Protein AF-A0A7S2B0Y6-F1 (afdb_monomer)

pLDDT: mean 76.02, std 21.14, range [35.03, 96.5]

Foldseek 3Di:
DPPDQDPVNVVVVVLLVLLLVLLLQLLVVLCVVDVALVVSVCVQVPPPCPPAAALVSLQPPRQVVDDDPPPRDHDHSVSNQCSLPVVPPRGRHSVSSRVSNVVSVDDPPDDDPDPDDDPDDPDDDDDDDDDDDDDDDDDDDDD

Nearest PDB structures (foldseek):
  4yga-assembly1_A  TM=6.694E-01  e=1.440E+00  Toxoplasma gondii
  5xnd-assembly1_A  TM=6.233E-01  e=2.640E+00  Scomber japonicus
  4pal-assembly1_A  TM=6.472E-01  e=3.883E+00  Esox lucius
  9bar-assembly1_A  TM=6.400E-01  e=5.114E+00  Raja clavata
  2kyf-assembly1_A  TM=5.926E-01  e=3.477E+00  Gallus gallus

Secondary structure (DSSP, 8-state):
--S---HHHHHHHHHHHHHHHHHHHHHHHHHTT-SSHHHHHHHHHTTT-SS-EEHHHIIIIIGGG--PPTT--PPPHHHHHHHH-TT-SSEE-HHHHHHHHHHTT---S-------------------PPP------------

Sequence (143 aa):
EDQQVEVVEFIRAYKIAGIGLSMYNWCMALRTQYPDAARAWPGVVGPTSIAGVDYSRWKSTVWPSFVPLDHFAKASSAGSFQYVDASQNGVISKEEFEDIYNACDYTPSSYPTTTAAASASLRRSSTSAAPTTTSASSSGTNA

InterPro domains:
  IPR018247 EF-Hand 1, calcium-binding site [PS00018] (85-97)

Organism: NCBI:txid327968

Structure (mmCIF, N/CA/C/O backbone):
data_AF-A0A7S2B0Y6-F1
#
_entry.id   AF-A0A7S2B0Y6-F1
#
loop_
_atom_site.group_PDB
_atom_site.id
_atom_site.type_symbol
_atom_site.label_atom_id
_atom_site.label_alt_id
_atom_site.label_comp_id
_atom_site.label_asym_id
_atom_site.label_entity_id
_atom_site.label_seq_id
_atom_site.pdbx_PDB_ins_code
_atom_site.Cartn_x
_atom_site.Cartn_y
_atom_site.Cartn_z
_atom_site.occupancy
_atom_site.B_iso_or_equiv
_atom_site.auth_seq_id
_atom_site.auth_comp_id
_atom_site.auth_asym_id
_atom_site.auth_atom_id
_atom_site.pdbx_PDB_model_num
ATOM 1 N N . GLU A 1 1 ? 24.980 -9.639 17.990 1.00 61.41 1 GLU A N 1
ATOM 2 C CA . GLU A 1 1 ? 24.894 -9.929 16.547 1.00 61.41 1 GLU A CA 1
ATOM 3 C C . GLU A 1 1 ? 26.257 -10.387 16.065 1.00 61.41 1 GLU A C 1
ATOM 5 O O . GLU A 1 1 ? 27.257 -9.831 16.506 1.00 61.41 1 GLU A O 1
ATOM 10 N N . ASP A 1 2 ? 26.293 -11.427 15.241 1.00 74.69 2 ASP A N 1
ATOM 11 C CA . ASP A 1 2 ? 27.492 -12.102 14.722 1.00 74.69 2 ASP A CA 1
ATOM 12 C C . ASP A 1 2 ? 28.061 -11.456 13.444 1.00 74.69 2 ASP A C 1
ATOM 14 O O . ASP A 1 2 ? 29.059 -11.930 12.903 1.00 74.69 2 ASP A O 1
ATOM 18 N N . GLN A 1 3 ? 27.481 -10.330 13.006 1.00 76.31 3 GLN A N 1
ATOM 19 C CA . GLN A 1 3 ? 27.903 -9.540 11.839 1.00 76.31 3 GLN A CA 1
ATOM 20 C C . GLN A 1 3 ? 27.926 -10.331 10.519 1.00 76.31 3 GLN A C 1
ATOM 22 O O . GLN A 1 3 ? 28.567 -9.908 9.554 1.00 76.31 3 GLN A O 1
ATOM 27 N N . GLN A 1 4 ? 27.226 -11.463 10.453 1.00 81.12 4 GLN A N 1
ATOM 28 C CA . GLN A 1 4 ? 27.074 -12.269 9.248 1.00 81.12 4 GLN A CA 1
ATOM 29 C C . GLN A 1 4 ? 25.602 -12.282 8.838 1.00 81.12 4 GLN A C 1
ATOM 31 O O . GLN A 1 4 ? 24.724 -12.102 9.668 1.00 81.12 4 GLN A O 1
ATOM 36 N N . VAL A 1 5 ? 25.341 -12.430 7.538 1.00 77.00 5 VAL A N 1
ATOM 37 C CA . VAL A 1 5 ? 23.980 -12.604 7.021 1.00 77.00 5 VAL A CA 1
ATOM 38 C C . VAL A 1 5 ? 23.820 -14.068 6.655 1.00 77.00 5 VAL A C 1
ATOM 40 O O . VAL A 1 5 ? 24.416 -14.542 5.682 1.00 77.00 5 VAL A O 1
ATOM 43 N N . GLU A 1 6 ? 23.017 -14.793 7.422 1.00 88.19 6 GLU A N 1
ATOM 44 C CA . GLU A 1 6 ? 22.675 -16.169 7.104 1.00 88.19 6 GLU A CA 1
ATOM 45 C C . GLU A 1 6 ? 21.787 -16.239 5.853 1.00 88.19 6 GLU A C 1
ATOM 47 O O . GLU A 1 6 ? 21.048 -15.314 5.507 1.00 88.19 6 GLU A O 1
ATOM 52 N N . VAL A 1 7 ? 21.787 -17.388 5.172 1.00 83.38 7 VAL A N 1
ATOM 53 C CA . VAL A 1 7 ? 20.951 -17.604 3.976 1.00 83.38 7 VAL A CA 1
ATOM 54 C C . VAL A 1 7 ? 19.467 -17.350 4.272 1.00 83.38 7 VAL A C 1
ATOM 56 O O . VAL A 1 7 ? 18.750 -16.803 3.434 1.00 83.38 7 VAL A O 1
ATOM 59 N N . VAL A 1 8 ? 18.996 -17.714 5.468 1.00 82.56 8 VAL A N 1
ATOM 60 C CA . VAL A 1 8 ? 17.608 -17.478 5.888 1.00 82.56 8 VAL A CA 1
ATOM 61 C C . VAL A 1 8 ? 17.303 -15.987 6.066 1.00 82.56 8 VAL A C 1
ATOM 63 O O . VAL A 1 8 ? 16.235 -15.527 5.652 1.00 82.56 8 VAL A O 1
ATOM 66 N N . GLU A 1 9 ? 18.247 -15.221 6.608 1.00 78.94 9 GLU A N 1
ATOM 67 C CA . GLU A 1 9 ? 18.136 -13.774 6.792 1.00 78.94 9 GLU A CA 1
ATOM 68 C C . GLU A 1 9 ? 18.168 -13.054 5.449 1.00 78.94 9 GLU A C 1
ATOM 70 O O . GLU A 1 9 ? 17.322 -12.198 5.193 1.00 78.94 9 GLU A O 1
ATOM 75 N N . PHE A 1 10 ? 19.051 -13.478 4.539 1.00 83.12 10 PHE A N 1
ATOM 76 C CA . PHE A 1 10 ? 19.091 -12.974 3.171 1.00 83.12 10 PHE A CA 1
ATOM 77 C C . PHE A 1 10 ? 17.768 -13.221 2.435 1.00 83.12 10 PHE A C 1
ATOM 79 O O . PHE A 1 10 ? 17.209 -12.300 1.843 1.00 83.12 10 PHE A O 1
ATOM 86 N N . ILE A 1 11 ? 17.219 -14.442 2.493 1.00 79.06 11 ILE A N 1
ATOM 87 C CA . ILE A 1 11 ? 15.931 -14.765 1.853 1.00 79.06 11 ILE A CA 1
ATOM 88 C C . ILE A 1 11 ? 14.804 -13.912 2.443 1.00 79.06 11 ILE A C 1
ATOM 90 O O . ILE A 1 11 ? 13.937 -13.440 1.703 1.00 79.06 11 ILE A O 1
ATOM 94 N N . ARG A 1 12 ? 14.795 -13.708 3.765 1.00 76.69 12 ARG A N 1
ATOM 95 C CA . ARG A 1 12 ? 13.803 -12.858 4.432 1.00 76.69 12 ARG A CA 1
ATOM 96 C C . ARG A 1 12 ? 13.941 -11.401 3.981 1.00 76.69 12 ARG A C 1
ATOM 98 O O . ARG A 1 12 ? 12.944 -10.819 3.561 1.00 76.69 12 ARG A O 1
ATOM 105 N N . ALA A 1 13 ? 15.150 -10.848 4.001 1.00 77.88 13 ALA A N 1
ATOM 106 C CA . ALA A 1 13 ? 15.428 -9.484 3.562 1.00 77.88 13 ALA A CA 1
ATOM 107 C C . ALA A 1 13 ? 15.053 -9.275 2.087 1.00 77.88 13 ALA A C 1
ATOM 109 O O . ALA A 1 13 ? 14.376 -8.305 1.754 1.00 77.88 13 ALA A O 1
ATOM 110 N N . TYR A 1 14 ? 15.396 -10.225 1.214 1.00 78.19 14 TYR A N 1
ATOM 111 C CA . TYR A 1 14 ? 15.057 -10.175 -0.208 1.00 78.19 14 TYR A CA 1
ATOM 112 C C . TYR A 1 14 ? 13.540 -10.191 -0.445 1.00 78.19 14 TYR A C 1
ATOM 114 O O . TYR A 1 14 ? 13.025 -9.422 -1.257 1.00 78.19 14 TYR A O 1
ATOM 122 N N . LYS A 1 15 ? 12.793 -11.022 0.298 1.00 77.44 15 LYS A N 1
ATOM 123 C CA . LYS A 1 15 ? 11.322 -11.028 0.240 1.00 77.44 15 LYS A CA 1
ATOM 124 C C . LYS A 1 15 ? 10.731 -9.688 0.679 1.00 77.44 15 LYS A C 1
ATOM 126 O O . LYS A 1 15 ? 9.845 -9.179 -0.003 1.00 77.44 15 LYS A O 1
ATOM 131 N N . ILE A 1 16 ? 11.224 -9.115 1.778 1.00 84.69 16 ILE A N 1
ATOM 132 C CA . ILE A 1 16 ? 10.773 -7.806 2.272 1.00 84.69 16 ILE A CA 1
ATOM 133 C C . ILE A 1 16 ? 11.075 -6.715 1.239 1.00 84.69 16 ILE A C 1
ATOM 135 O O . ILE A 1 16 ? 10.194 -5.919 0.927 1.00 84.69 16 ILE A O 1
ATOM 139 N N . ALA A 1 17 ? 12.267 -6.726 0.636 1.00 84.00 17 ALA A N 1
ATOM 140 C CA . ALA A 1 17 ? 12.640 -5.783 -0.416 1.00 84.00 17 ALA A CA 1
ATOM 141 C C . ALA A 1 17 ? 11.713 -5.878 -1.642 1.00 84.00 17 ALA A C 1
ATOM 143 O O . ALA A 1 17 ? 11.285 -4.856 -2.176 1.00 84.00 17 ALA A O 1
ATOM 144 N N . GLY A 1 18 ? 11.336 -7.093 -2.058 1.00 86.88 18 GLY A N 1
ATOM 145 C CA . GLY A 1 18 ? 10.370 -7.296 -3.144 1.00 86.88 18 GLY A CA 1
ATOM 146 C C . GLY A 1 18 ? 8.968 -6.760 -2.824 1.00 86.88 18 GLY A C 1
ATOM 147 O O . GLY A 1 18 ? 8.303 -6.187 -3.694 1.00 86.88 18 GLY A O 1
ATOM 148 N N . ILE A 1 19 ? 8.527 -6.889 -1.568 1.00 91.00 19 ILE A N 1
ATOM 149 C CA . ILE A 1 19 ? 7.272 -6.284 -1.104 1.00 91.00 19 ILE A CA 1
ATOM 150 C C . ILE A 1 19 ? 7.388 -4.758 -1.121 1.00 91.00 19 ILE A C 1
ATOM 152 O O . ILE A 1 19 ? 6.537 -4.106 -1.722 1.00 91.00 19 ILE A O 1
ATOM 156 N N . GLY A 1 20 ? 8.463 -4.196 -0.562 1.00 89.25 20 GLY A N 1
ATOM 157 C CA . GLY A 1 20 ? 8.713 -2.753 -0.554 1.00 89.25 20 GLY A CA 1
ATOM 158 C C . GLY A 1 20 ? 8.715 -2.146 -1.959 1.00 89.25 20 GLY A C 1
ATOM 159 O O . GLY A 1 20 ? 8.081 -1.120 -2.189 1.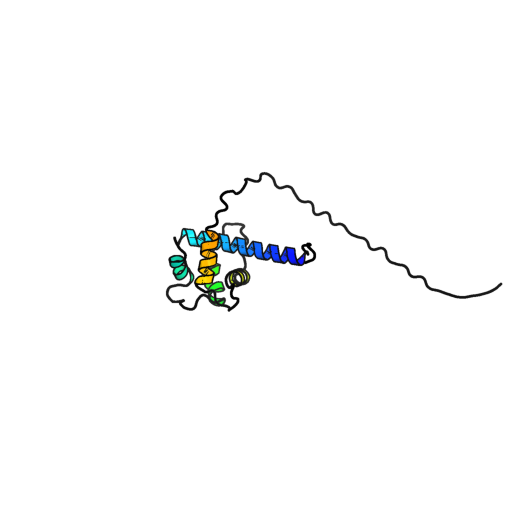00 89.25 20 GLY A O 1
ATOM 160 N N . LEU A 1 21 ? 9.318 -2.826 -2.939 1.00 89.38 21 LEU A N 1
ATOM 161 C CA . LEU A 1 21 ? 9.288 -2.384 -4.334 1.00 89.38 21 LEU A CA 1
ATOM 162 C C . LEU A 1 21 ? 7.866 -2.404 -4.923 1.00 89.38 21 LEU A C 1
ATOM 164 O O . LEU A 1 21 ? 7.493 -1.504 -5.677 1.00 89.38 21 LEU A O 1
ATOM 168 N N . SER A 1 22 ? 7.052 -3.407 -4.578 1.00 92.00 22 SER A N 1
ATOM 169 C CA . SER A 1 22 ? 5.640 -3.456 -4.991 1.00 92.00 22 SER A CA 1
ATOM 170 C C . SER A 1 22 ? 4.841 -2.309 -4.382 1.00 92.00 22 SER A C 1
ATOM 172 O O . SER A 1 22 ? 4.049 -1.679 -5.079 1.00 92.00 22 SER A O 1
ATOM 174 N N . MET A 1 23 ? 5.080 -2.017 -3.104 1.00 92.25 23 MET A N 1
ATOM 175 C CA . MET A 1 23 ? 4.428 -0.925 -2.385 1.00 92.25 23 MET A CA 1
ATOM 176 C C . MET A 1 23 ? 4.823 0.442 -2.937 1.00 92.25 23 MET A C 1
ATOM 178 O O . MET A 1 23 ? 3.953 1.286 -3.129 1.00 92.25 23 MET A O 1
ATOM 182 N N . TYR A 1 24 ? 6.099 0.636 -3.275 1.00 90.38 24 TYR A N 1
ATOM 183 C CA . TYR A 1 24 ? 6.572 1.851 -3.933 1.00 90.38 24 TYR A CA 1
ATOM 184 C C . TYR A 1 24 ? 5.851 2.085 -5.266 1.00 90.38 24 TYR A C 1
ATOM 186 O O . TYR A 1 24 ? 5.301 3.159 -5.488 1.00 90.38 24 TYR A O 1
ATOM 194 N N . ASN A 1 25 ? 5.777 1.069 -6.133 1.00 91.06 25 ASN A N 1
ATOM 195 C CA . ASN A 1 25 ? 5.101 1.209 -7.426 1.00 91.06 25 ASN A CA 1
ATOM 196 C C . ASN A 1 25 ? 3.589 1.441 -7.280 1.00 91.06 25 ASN A C 1
ATOM 198 O O . ASN A 1 25 ? 3.025 2.257 -8.008 1.00 91.06 25 ASN A O 1
ATOM 202 N N . TRP A 1 26 ? 2.936 0.771 -6.327 1.00 92.25 26 TRP A N 1
ATOM 203 C CA . TRP A 1 26 ? 1.533 1.041 -6.008 1.00 92.25 26 TRP A CA 1
ATOM 204 C C . TRP A 1 26 ? 1.324 2.485 -5.541 1.00 92.25 26 TRP A C 1
ATOM 206 O O . TRP A 1 26 ? 0.420 3.164 -6.019 1.00 92.25 26 TRP A O 1
ATOM 216 N N . CYS A 1 27 ? 2.196 2.976 -4.663 1.00 92.25 27 CYS A N 1
ATOM 217 C CA . CYS A 1 27 ? 2.151 4.338 -4.152 1.00 92.25 27 CYS A CA 1
ATOM 218 C C . CYS A 1 27 ? 2.361 5.382 -5.258 1.00 92.25 27 CYS A C 1
ATOM 220 O O . CYS A 1 27 ? 1.584 6.329 -5.379 1.00 92.25 27 CYS A O 1
ATOM 222 N N . MET A 1 28 ? 3.340 5.161 -6.140 1.00 90.56 28 MET A N 1
ATOM 223 C CA . MET A 1 28 ? 3.546 5.993 -7.327 1.00 90.56 28 MET A CA 1
ATOM 224 C C . MET A 1 28 ? 2.306 6.005 -8.230 1.00 90.56 28 MET A C 1
ATOM 226 O O . MET A 1 28 ? 1.911 7.066 -8.706 1.00 90.56 28 MET A O 1
ATOM 230 N N . ALA A 1 29 ? 1.641 4.860 -8.417 1.00 90.38 29 ALA A N 1
ATOM 231 C CA . ALA A 1 29 ? 0.400 4.770 -9.188 1.00 90.38 29 ALA A CA 1
ATOM 232 C C . ALA A 1 29 ? -0.800 5.464 -8.516 1.00 90.38 29 ALA A C 1
ATOM 234 O O . ALA A 1 29 ? -1.707 5.921 -9.210 1.00 90.38 29 ALA A O 1
ATOM 235 N N . LEU A 1 30 ? -0.830 5.563 -7.185 1.00 92.31 30 LEU A N 1
ATOM 236 C CA . LEU A 1 30 ? -1.819 6.382 -6.479 1.00 92.31 30 LEU A CA 1
ATOM 237 C C . LEU A 1 30 ? -1.533 7.872 -6.665 1.00 92.31 30 LEU A C 1
ATOM 239 O O . LEU A 1 30 ? -2.456 8.644 -6.909 1.00 92.31 30 LEU A O 1
ATOM 243 N N . ARG A 1 31 ? -0.263 8.275 -6.612 1.00 90.62 31 ARG A N 1
ATOM 244 C CA . ARG A 1 31 ? 0.159 9.672 -6.782 1.00 90.62 31 ARG A CA 1
ATOM 245 C C . ARG A 1 31 ? -0.100 10.244 -8.172 1.00 90.62 31 ARG A C 1
ATOM 247 O O . ARG A 1 31 ? -0.238 11.454 -8.317 1.00 90.62 31 ARG A O 1
ATOM 254 N N . THR A 1 32 ? -0.196 9.407 -9.205 1.00 89.88 32 THR A N 1
ATOM 255 C CA . THR A 1 32 ? -0.632 9.881 -10.530 1.00 89.88 32 THR A CA 1
ATOM 256 C C . THR A 1 32 ? -2.120 10.240 -10.564 1.00 89.88 32 THR A C 1
ATOM 258 O O . THR A 1 32 ? -2.539 11.004 -11.430 1.00 89.88 32 THR A O 1
ATOM 261 N N . GLN A 1 33 ? -2.917 9.706 -9.635 1.00 91.38 33 GLN A N 1
ATOM 262 C CA . GLN A 1 33 ? -4.370 9.895 -9.570 1.00 91.38 33 GLN A CA 1
ATOM 263 C C . GLN A 1 33 ? -4.782 10.909 -8.501 1.00 91.38 33 GLN A C 1
ATOM 265 O O . GLN A 1 33 ? -5.775 11.619 -8.663 1.00 91.38 33 GLN A O 1
ATOM 270 N N . TYR A 1 34 ? -4.018 10.989 -7.414 1.00 92.44 34 TYR A N 1
ATOM 271 C CA . TYR A 1 34 ? -4.312 11.821 -6.259 1.00 92.44 34 TYR A CA 1
ATOM 272 C C . TYR A 1 34 ? -3.115 12.731 -5.958 1.00 92.44 34 TYR A C 1
ATOM 274 O O . TYR A 1 34 ? -1.982 12.264 -5.950 1.00 92.44 34 TYR A O 1
ATOM 282 N N . PRO A 1 35 ? -3.328 14.031 -5.701 1.00 89.88 35 PRO A N 1
ATOM 283 C CA . PRO A 1 35 ? -2.228 14.952 -5.411 1.00 89.88 35 PRO A CA 1
ATOM 284 C C . PRO A 1 35 ? -1.702 14.825 -3.973 1.00 89.88 35 PRO A C 1
ATOM 286 O O . PRO A 1 35 ? -0.587 15.247 -3.691 1.00 89.88 35 PRO A O 1
ATOM 289 N N . ASP A 1 36 ? -2.487 14.250 -3.060 1.00 91.50 36 ASP A N 1
ATOM 290 C CA . ASP A 1 36 ? -2.168 14.153 -1.639 1.00 91.50 36 ASP A CA 1
ATOM 291 C C . ASP A 1 36 ? -2.836 12.926 -0.995 1.00 91.50 36 ASP A C 1
ATOM 293 O O . ASP A 1 36 ? -3.801 12.361 -1.526 1.00 91.50 36 ASP A O 1
ATOM 297 N N . ALA A 1 37 ? -2.318 12.519 0.166 1.00 91.38 37 ALA A N 1
ATOM 298 C CA . ALA A 1 37 ? -2.798 11.342 0.882 1.00 91.38 37 ALA A CA 1
ATOM 299 C C . ALA A 1 37 ? -4.249 11.502 1.372 1.00 91.38 37 ALA A C 1
ATOM 301 O O . ALA A 1 37 ? -5.008 10.532 1.390 1.00 91.38 37 ALA A O 1
ATOM 302 N N . ALA A 1 38 ? -4.669 12.729 1.703 1.00 90.06 38 ALA A N 1
ATOM 303 C CA . ALA A 1 38 ? -6.020 13.013 2.180 1.00 90.06 38 ALA A CA 1
ATOM 304 C C . ALA A 1 38 ? -7.084 12.769 1.098 1.00 90.06 38 ALA A C 1
ATOM 306 O O . ALA A 1 38 ? -8.205 12.381 1.426 1.00 90.06 38 ALA A O 1
ATOM 307 N N . ARG A 1 39 ? -6.739 12.948 -0.183 1.00 90.62 39 ARG A N 1
ATOM 308 C CA . ARG A 1 39 ? -7.581 12.588 -1.335 1.00 90.62 39 ARG A CA 1
ATOM 309 C C . ARG A 1 39 ? -7.407 11.140 -1.773 1.00 90.62 39 ARG A C 1
ATOM 311 O O . ARG A 1 39 ? -8.375 10.536 -2.231 1.00 90.62 39 ARG A O 1
ATOM 318 N N . ALA A 1 40 ? -6.210 10.579 -1.626 1.00 92.50 40 ALA A N 1
ATOM 319 C CA . ALA A 1 40 ? -5.946 9.190 -1.986 1.00 92.50 40 ALA A CA 1
ATOM 320 C C . ALA A 1 40 ? -6.664 8.206 -1.055 1.00 92.50 40 ALA A C 1
ATOM 322 O O . ALA A 1 40 ? -7.269 7.245 -1.527 1.00 92.50 40 ALA A O 1
ATOM 323 N N . TRP A 1 41 ? -6.673 8.481 0.253 1.00 92.62 41 TRP A N 1
ATOM 324 C CA . TRP A 1 41 ? -7.328 7.643 1.255 1.00 92.62 41 TRP A CA 1
ATOM 325 C C . TRP A 1 41 ? -8.794 7.325 0.915 1.00 92.62 41 TRP A C 1
ATOM 327 O O . TRP A 1 41 ? -9.101 6.148 0.730 1.00 92.62 41 TRP A O 1
ATOM 337 N N . PRO A 1 42 ? -9.706 8.304 0.734 1.00 90.38 42 PRO A N 1
ATOM 338 C CA . PRO A 1 42 ? -11.091 8.017 0.359 1.00 90.38 42 PRO A CA 1
ATOM 339 C C . PRO A 1 42 ? -11.220 7.367 -1.027 1.00 90.38 42 PRO A C 1
ATOM 341 O O . PRO A 1 42 ? -12.207 6.680 -1.276 1.00 90.38 42 PRO A O 1
ATOM 344 N N . GLY A 1 43 ? -10.238 7.535 -1.920 1.00 88.62 43 GLY A N 1
ATOM 345 C CA . GLY A 1 43 ? -10.170 6.804 -3.188 1.00 88.62 43 GLY A CA 1
ATOM 346 C C . GLY A 1 43 ? -9.899 5.307 -3.004 1.00 88.62 43 GLY A C 1
ATOM 347 O O . GLY A 1 43 ? -10.516 4.476 -3.665 1.00 88.62 43 GLY A O 1
ATOM 348 N N . VAL A 1 44 ? -9.033 4.957 -2.051 1.00 89.31 44 VAL A N 1
ATOM 349 C CA . VAL A 1 44 ? -8.667 3.573 -1.712 1.00 89.31 44 VAL A CA 1
ATOM 350 C C . VAL A 1 44 ? -9.737 2.900 -0.848 1.00 89.31 44 VAL A C 1
ATOM 352 O O . VAL A 1 44 ? -10.153 1.766 -1.105 1.00 89.31 44 VAL A O 1
ATOM 355 N N . VAL A 1 45 ? -10.207 3.599 0.183 1.00 87.44 45 VAL A N 1
ATOM 356 C CA . VAL A 1 45 ? -11.126 3.053 1.190 1.00 87.44 45 VAL A CA 1
ATOM 357 C C . VAL A 1 45 ? -12.587 3.373 0.898 1.00 87.44 45 VAL A C 1
ATOM 359 O O . VAL A 1 45 ? -13.491 2.932 1.609 1.00 87.44 45 VAL A O 1
ATOM 362 N N . GLY A 1 46 ? -12.878 4.082 -0.185 1.00 81.81 46 GLY A N 1
ATOM 363 C CA . GLY A 1 46 ? -14.233 4.508 -0.503 1.00 81.81 46 GLY A CA 1
ATOM 364 C C . GLY A 1 46 ? -14.842 5.445 0.556 1.00 81.81 46 GLY A C 1
ATOM 365 O O . GLY A 1 46 ? -14.264 5.704 1.611 1.00 81.81 46 GLY A O 1
ATOM 366 N N . PRO A 1 47 ? -16.058 5.946 0.305 1.00 68.31 47 PRO A N 1
ATOM 367 C CA . PRO A 1 47 ? -16.679 6.985 1.129 1.00 68.31 47 PRO A CA 1
ATOM 368 C C . PRO A 1 47 ? -17.122 6.523 2.530 1.00 68.31 47 PRO A C 1
ATOM 370 O O . PRO A 1 47 ? -17.521 7.355 3.338 1.00 68.31 47 PRO A O 1
ATOM 373 N N . THR A 1 48 ? -17.085 5.219 2.830 1.00 63.44 48 THR A N 1
ATOM 374 C CA . THR A 1 48 ? -17.671 4.636 4.051 1.00 63.44 48 THR A CA 1
ATOM 375 C C . THR A 1 48 ? -16.668 4.025 5.034 1.00 63.44 48 THR A C 1
ATOM 377 O O . THR A 1 48 ? -17.066 3.701 6.153 1.00 63.44 48 THR A O 1
ATOM 380 N N . SER A 1 49 ? -15.380 3.874 4.691 1.00 64.62 49 SER A N 1
ATOM 381 C CA . SER A 1 49 ? -14.395 3.310 5.637 1.00 64.62 49 SER A CA 1
ATOM 382 C C . SER A 1 49 ? -13.828 4.388 6.554 1.00 64.62 49 SER A C 1
ATOM 384 O O . SER A 1 49 ? -12.763 4.948 6.311 1.00 64.62 49 SER A O 1
ATOM 386 N N . ILE A 1 50 ? -14.540 4.648 7.648 1.00 63.84 50 ILE A N 1
ATOM 387 C CA . ILE A 1 50 ? -14.003 5.401 8.792 1.00 63.84 50 ILE A CA 1
ATOM 388 C C . ILE A 1 50 ? -13.069 4.501 9.621 1.00 63.84 50 ILE A C 1
ATOM 390 O O . ILE A 1 50 ? -12.104 4.977 10.202 1.00 63.84 50 ILE A O 1
ATOM 394 N N . ALA A 1 51 ? -13.330 3.190 9.639 1.00 77.12 51 ALA A N 1
ATOM 395 C CA . ALA A 1 51 ? -12.642 2.231 10.501 1.00 77.12 51 ALA A CA 1
ATOM 396 C C . ALA A 1 51 ? -11.304 1.698 9.951 1.00 77.12 51 ALA A C 1
ATOM 398 O O . ALA A 1 51 ? -10.689 0.879 10.617 1.00 77.12 51 ALA A O 1
ATOM 399 N N . GLY A 1 52 ? -10.864 2.120 8.758 1.00 89.06 52 GLY A N 1
ATOM 400 C CA . GLY A 1 52 ? -9.671 1.575 8.092 1.00 89.06 52 GLY A CA 1
ATOM 401 C C . GLY A 1 52 ? -9.976 0.504 7.040 1.00 89.06 52 GLY A C 1
ATOM 402 O O . GLY A 1 52 ? -11.106 0.404 6.538 1.00 89.06 52 GLY A O 1
ATOM 403 N N . VAL A 1 53 ? -8.954 -0.271 6.667 1.00 93.19 53 VAL A N 1
ATOM 404 C CA . VAL A 1 53 ? -9.032 -1.351 5.669 1.00 93.19 53 VAL A CA 1
ATOM 405 C C . VAL A 1 53 ? -8.565 -2.663 6.282 1.00 93.19 53 VAL A C 1
ATOM 407 O O . VAL A 1 53 ? -7.380 -2.848 6.534 1.00 93.19 53 VAL A O 1
ATOM 410 N N . ASP A 1 54 ? -9.490 -3.602 6.468 1.00 94.56 54 ASP A N 1
ATOM 411 C CA . ASP A 1 54 ? -9.141 -4.962 6.874 1.00 94.56 54 ASP A CA 1
ATOM 412 C C . ASP A 1 54 ? -8.507 -5.774 5.729 1.00 94.56 54 ASP A C 1
ATOM 414 O O . ASP A 1 54 ? -8.547 -5.407 4.546 1.00 94.56 54 ASP A O 1
ATOM 418 N N . TYR A 1 55 ? -7.948 -6.933 6.078 1.00 95.50 55 TYR A N 1
ATOM 419 C CA . TYR A 1 55 ? -7.320 -7.816 5.100 1.00 95.50 55 TYR A CA 1
ATOM 420 C C . TYR A 1 55 ? -8.280 -8.302 4.002 1.00 95.50 55 TYR A C 1
ATOM 422 O O . TYR A 1 55 ? -7.873 -8.451 2.846 1.00 95.50 55 TYR A O 1
ATOM 430 N N . SER A 1 56 ? -9.550 -8.556 4.331 1.00 95.19 56 SER A N 1
ATOM 431 C CA . SER A 1 56 ? -10.538 -9.061 3.369 1.00 95.19 56 SER A CA 1
ATOM 432 C C . SER A 1 56 ? -10.750 -8.052 2.243 1.00 95.19 56 SER A C 1
ATOM 434 O O . SER A 1 56 ? -10.660 -8.382 1.053 1.00 95.19 56 SER A O 1
ATOM 436 N N . ARG A 1 57 ? -10.937 -6.789 2.619 1.00 92.44 57 ARG A N 1
ATOM 437 C CA . ARG A 1 57 ? -11.085 -5.667 1.705 1.00 92.44 57 ARG A CA 1
ATOM 438 C C . ARG A 1 57 ? -9.793 -5.360 0.959 1.00 92.44 57 ARG A C 1
ATOM 440 O O . ARG A 1 57 ? -9.828 -5.114 -0.250 1.00 92.44 57 ARG A O 1
ATOM 447 N N . TRP A 1 58 ? -8.652 -5.407 1.643 1.00 94.94 58 TRP A N 1
ATOM 448 C CA . TRP A 1 58 ? -7.357 -5.222 0.997 1.00 94.94 58 TRP A CA 1
ATOM 449 C C . TRP A 1 58 ? -7.144 -6.240 -0.124 1.00 94.94 58 TRP A C 1
ATOM 451 O O . TRP A 1 58 ? -6.807 -5.889 -1.255 1.00 94.94 58 TRP A O 1
ATOM 461 N N . LYS A 1 59 ? -7.402 -7.515 0.182 1.00 96.44 59 LYS A N 1
ATOM 462 C CA . LYS A 1 59 ? -7.220 -8.643 -0.729 1.00 96.44 59 LYS A CA 1
ATOM 463 C C . LYS A 1 59 ? -8.163 -8.604 -1.925 1.00 96.44 59 LYS A C 1
ATOM 465 O O . LYS A 1 59 ? -7.736 -8.997 -3.007 1.00 96.44 59 LYS A O 1
ATOM 470 N N . SER A 1 60 ? -9.417 -8.205 -1.724 1.00 94.44 60 SER A N 1
ATOM 471 C CA . SER A 1 60 ? -10.462 -8.275 -2.754 1.00 94.44 60 SER A CA 1
ATOM 472 C C . SER A 1 60 ? -10.566 -7.020 -3.618 1.00 94.44 60 SER A C 1
ATOM 474 O O . SER A 1 60 ? -10.904 -7.139 -4.793 1.00 94.44 60 SER A O 1
ATOM 476 N N . THR A 1 61 ? -10.233 -5.847 -3.074 1.00 91.94 61 THR A N 1
ATOM 477 C CA . THR A 1 61 ? -10.504 -4.566 -3.742 1.00 91.94 61 THR A CA 1
ATOM 478 C C . THR A 1 61 ? -9.249 -3.720 -3.904 1.00 91.94 61 THR A C 1
ATOM 480 O O . THR A 1 61 ? -8.888 -3.367 -5.025 1.00 91.94 61 THR A O 1
ATOM 483 N N . VAL A 1 62 ? -8.557 -3.410 -2.802 1.00 93.44 62 VAL A N 1
ATOM 484 C CA . VAL A 1 62 ? -7.470 -2.416 -2.822 1.00 93.44 62 VAL A CA 1
ATOM 485 C C . VAL A 1 62 ? -6.266 -2.929 -3.599 1.00 93.44 62 VAL A C 1
ATOM 487 O O . VAL A 1 62 ? -5.883 -2.341 -4.607 1.00 93.44 62 VAL A O 1
ATOM 490 N N . TRP A 1 63 ? -5.684 -4.050 -3.174 1.00 95.12 63 TRP A N 1
ATOM 491 C CA . TRP A 1 63 ? -4.463 -4.555 -3.789 1.00 95.12 63 TRP A CA 1
ATOM 492 C C . TRP A 1 63 ? -4.663 -4.986 -5.245 1.00 95.12 63 TRP A C 1
ATOM 494 O O . TRP A 1 63 ? -3.810 -4.658 -6.070 1.00 95.12 63 TRP A O 1
ATOM 504 N N . PRO A 1 64 ? -5.758 -5.673 -5.636 1.00 94.00 64 PRO A N 1
ATOM 505 C CA . PRO A 1 64 ? -5.995 -6.032 -7.034 1.00 94.00 64 PRO A CA 1
ATOM 506 C C . PRO A 1 64 ? -6.087 -4.846 -7.999 1.00 94.00 64 PRO A C 1
ATOM 508 O O . PRO A 1 64 ? -5.692 -5.017 -9.148 1.00 94.00 64 PRO A O 1
ATOM 511 N N . SER A 1 65 ? -6.524 -3.663 -7.545 1.00 91.56 65 SER A N 1
ATOM 512 C CA . SER A 1 65 ? -6.622 -2.460 -8.394 1.00 91.56 65 SER A CA 1
ATOM 513 C C . SER A 1 65 ? -5.275 -1.997 -8.967 1.00 91.56 65 SER A C 1
ATOM 515 O O . SER A 1 65 ? -5.223 -1.357 -10.014 1.00 91.56 65 SER A O 1
ATOM 517 N N . PHE A 1 66 ? -4.171 -2.361 -8.312 1.00 91.56 66 PHE A N 1
ATOM 518 C CA . PHE A 1 66 ? -2.825 -2.101 -8.797 1.00 91.56 66 PHE A CA 1
ATOM 519 C C . PHE A 1 66 ? -2.422 -3.102 -9.883 1.00 91.56 66 PHE A C 1
ATOM 521 O O . PHE A 1 66 ? -2.139 -4.265 -9.584 1.00 91.56 66 PHE A O 1
ATOM 528 N N . VAL A 1 67 ? -2.339 -2.657 -11.132 1.00 89.69 67 VAL A N 1
ATOM 529 C CA . VAL A 1 67 ? -1.795 -3.460 -12.235 1.00 89.69 67 VAL A CA 1
ATOM 530 C C . VAL A 1 67 ? -0.410 -2.913 -12.578 1.00 89.69 67 VAL A C 1
ATOM 532 O O . VAL A 1 67 ? -0.320 -1.811 -13.119 1.00 89.69 67 VAL A O 1
ATOM 535 N N . PRO A 1 68 ? 0.677 -3.611 -12.212 1.00 83.94 68 PRO A N 1
ATOM 536 C CA . PRO A 1 68 ? 2.018 -3.136 -12.50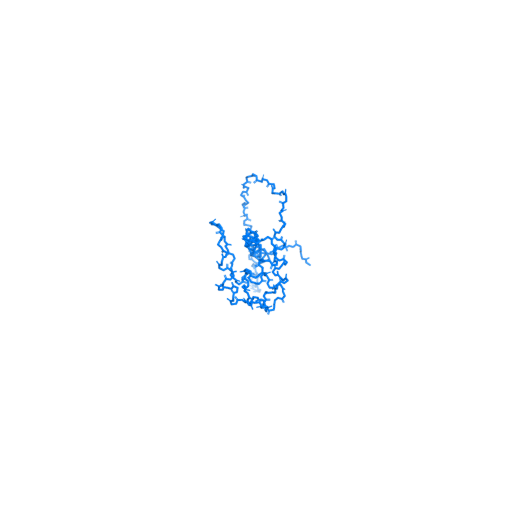8 1.00 83.94 68 PRO A CA 1
ATOM 537 C C . PRO A 1 68 ? 2.356 -3.320 -13.994 1.00 83.94 68 PRO A C 1
ATOM 539 O O . PRO A 1 68 ? 1.670 -4.046 -14.713 1.00 83.94 68 PRO A O 1
ATOM 542 N N . LEU A 1 69 ? 3.444 -2.683 -14.434 1.00 81.88 69 LEU A N 1
ATOM 543 C CA . LEU A 1 69 ? 3.999 -2.870 -15.776 1.00 81.88 69 LEU A CA 1
ATOM 544 C C . LEU A 1 69 ? 4.390 -4.337 -16.019 1.00 81.88 69 LEU A C 1
ATOM 546 O O . LEU A 1 69 ? 4.718 -5.068 -15.076 1.00 81.88 69 LEU A O 1
ATOM 550 N N . ASP A 1 70 ? 4.387 -4.747 -17.290 1.00 74.75 70 ASP A N 1
ATOM 551 C CA . ASP A 1 70 ? 4.770 -6.100 -17.693 1.00 74.75 70 ASP A CA 1
ATOM 552 C C . ASP A 1 70 ? 6.136 -6.492 -17.100 1.00 74.75 70 ASP A C 1
ATOM 554 O O . ASP A 1 70 ? 7.066 -5.687 -17.031 1.00 74.75 70 ASP A O 1
ATOM 558 N N . HIS A 1 71 ? 6.243 -7.748 -16.651 1.00 77.00 71 HIS A N 1
ATOM 559 C CA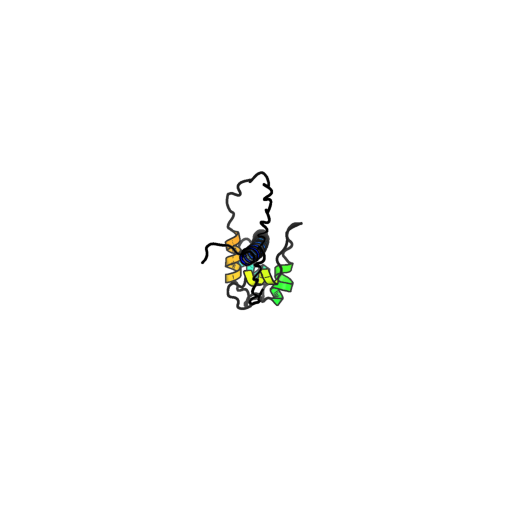 . HIS A 1 71 ? 7.410 -8.347 -15.977 1.00 77.00 71 HIS A CA 1
ATOM 560 C C . HIS A 1 71 ? 7.662 -7.935 -14.516 1.00 77.00 71 HIS A C 1
ATOM 562 O O . HIS A 1 71 ? 8.613 -8.427 -13.903 1.00 77.00 71 HIS A O 1
ATOM 568 N N . PHE A 1 72 ? 6.806 -7.112 -13.910 1.00 83.50 72 PHE A N 1
ATOM 569 C CA . PHE A 1 72 ? 6.898 -6.821 -12.482 1.00 83.50 72 PHE A CA 1
ATOM 570 C C . PHE A 1 72 ? 6.248 -7.919 -11.625 1.00 83.50 72 PHE A C 1
ATOM 572 O O . PHE A 1 72 ? 5.042 -8.171 -11.699 1.00 83.50 72 PHE A O 1
ATOM 579 N N . ALA A 1 73 ? 7.033 -8.544 -10.746 1.00 85.25 73 ALA A N 1
ATOM 580 C CA . ALA A 1 73 ? 6.519 -9.510 -9.781 1.00 85.25 73 ALA A CA 1
ATOM 581 C C . ALA A 1 73 ? 5.771 -8.794 -8.644 1.00 85.25 73 ALA A C 1
ATOM 583 O O . ALA A 1 73 ? 6.355 -8.424 -7.626 1.00 85.25 73 ALA A O 1
ATOM 584 N N . LYS A 1 74 ? 4.457 -8.613 -8.818 1.00 90.88 74 LYS A N 1
ATOM 585 C CA . LYS A 1 74 ? 3.573 -8.051 -7.792 1.00 90.88 74 LYS A CA 1
ATOM 586 C C . LY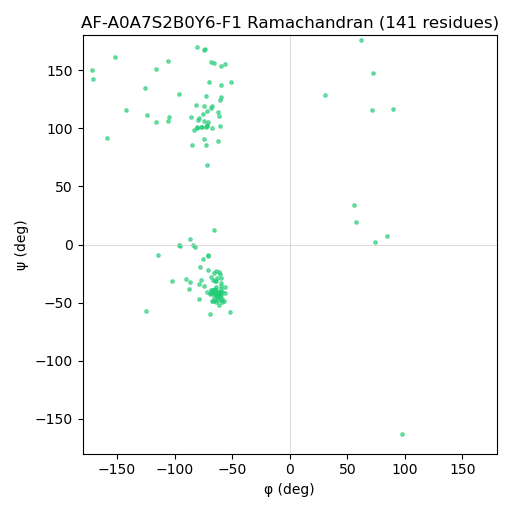S A 1 74 ? 3.595 -8.913 -6.529 1.00 90.88 74 LYS A C 1
ATOM 588 O O . LYS A 1 74 ? 3.314 -10.112 -6.587 1.00 90.88 74 LYS A O 1
ATOM 593 N N . ALA A 1 75 ? 3.867 -8.296 -5.381 1.00 93.88 75 ALA A N 1
ATOM 594 C CA . ALA A 1 75 ? 3.749 -8.961 -4.089 1.00 93.88 75 ALA A CA 1
ATOM 595 C C . ALA A 1 75 ? 2.342 -9.543 -3.869 1.00 93.88 75 ALA A C 1
ATOM 597 O O . ALA A 1 75 ? 1.345 -9.069 -4.421 1.00 93.88 75 ALA A O 1
ATOM 598 N N . SER A 1 76 ? 2.238 -10.567 -3.023 1.00 95.25 76 SER A N 1
ATOM 599 C CA . SER A 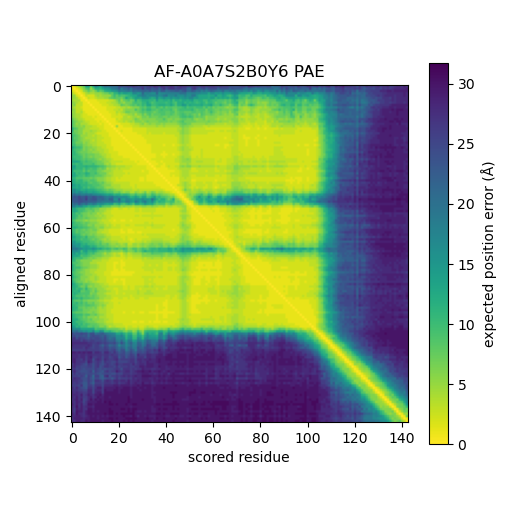1 76 ? 0.935 -11.119 -2.650 1.00 95.25 76 SER A CA 1
ATOM 600 C C . SER A 1 76 ? 0.113 -10.100 -1.851 1.00 95.25 76 SER A C 1
ATOM 602 O O . SER A 1 76 ? 0.665 -9.216 -1.190 1.00 95.25 76 SER A O 1
ATOM 604 N N . SER A 1 77 ? -1.218 -10.242 -1.851 1.00 96.50 77 SER A N 1
ATOM 605 C CA . SER A 1 77 ? -2.078 -9.398 -1.006 1.00 96.50 77 SER A CA 1
ATOM 606 C C . SER A 1 77 ? -1.747 -9.552 0.480 1.00 96.50 77 SER A C 1
ATOM 608 O O . SER A 1 77 ? -1.868 -8.597 1.227 1.00 96.50 77 SER A O 1
ATOM 610 N N . ALA A 1 78 ? -1.323 -10.745 0.917 1.00 96.25 78 ALA A N 1
ATOM 611 C CA . ALA A 1 78 ? -0.913 -10.983 2.304 1.00 96.25 78 ALA A CA 1
ATOM 612 C C . ALA A 1 78 ? 0.381 -10.239 2.658 1.00 96.25 78 ALA A C 1
ATOM 614 O O . ALA A 1 78 ? 0.425 -9.553 3.672 1.00 96.25 78 ALA A O 1
ATOM 615 N N . GLY A 1 79 ? 1.409 -10.343 1.810 1.00 94.25 79 GLY A N 1
ATOM 616 C CA . GLY A 1 79 ? 2.690 -9.681 2.056 1.00 94.25 79 GLY A CA 1
ATOM 617 C C . GLY A 1 79 ? 2.576 -8.159 2.015 1.00 94.25 79 GLY A C 1
ATOM 618 O O . GLY A 1 79 ? 3.127 -7.489 2.876 1.00 94.25 79 GLY A O 1
ATOM 619 N N . SER A 1 80 ? 1.819 -7.619 1.056 1.00 95.19 80 SER A N 1
ATOM 620 C CA . SER A 1 80 ? 1.545 -6.175 0.987 1.00 95.19 80 SER A CA 1
ATOM 621 C C . SER A 1 80 ? 0.722 -5.681 2.175 1.00 95.19 80 SER A C 1
ATOM 623 O O . SER A 1 80 ? 1.054 -4.647 2.735 1.00 95.19 80 SER A O 1
ATOM 625 N N . PHE A 1 81 ? -0.294 -6.431 2.613 1.00 96.38 81 PHE A N 1
ATOM 626 C CA . PHE A 1 81 ? -1.084 -6.055 3.786 1.00 96.38 81 PHE A CA 1
ATOM 627 C C . PHE A 1 81 ? -0.226 -5.981 5.049 1.00 96.38 81 PHE A C 1
ATOM 629 O O . PHE A 1 81 ? -0.208 -4.954 5.711 1.00 96.38 81 PHE A O 1
ATOM 636 N N . GLN A 1 82 ? 0.539 -7.041 5.335 1.00 95.12 82 GLN A N 1
ATOM 637 C CA . GLN A 1 82 ? 1.434 -7.099 6.498 1.00 95.12 82 GLN A CA 1
ATOM 638 C C . GLN A 1 82 ? 2.518 -6.019 6.479 1.00 95.12 82 GLN A C 1
ATOM 640 O O . GLN A 1 82 ? 3.050 -5.669 7.523 1.00 95.12 82 GLN A O 1
ATOM 645 N N . TYR A 1 83 ? 2.883 -5.531 5.294 1.00 93.00 83 TYR A N 1
ATOM 646 C CA . TYR A 1 83 ? 3.842 -4.444 5.159 1.00 93.00 83 TYR A CA 1
ATOM 647 C C . TYR A 1 83 ? 3.239 -3.089 5.548 1.00 93.00 83 TYR A C 1
ATOM 649 O O . TYR A 1 83 ? 3.953 -2.250 6.083 1.00 93.00 83 TYR A O 1
ATOM 657 N N . VAL A 1 84 ? 1.953 -2.865 5.258 1.00 93.69 84 VAL A N 1
ATOM 658 C CA . VAL A 1 84 ? 1.267 -1.594 5.545 1.00 93.69 84 VAL A CA 1
ATOM 659 C C . VAL A 1 84 ? 0.686 -1.565 6.958 1.00 93.69 84 VAL A C 1
ATOM 661 O O . VAL A 1 84 ? 0.769 -0.531 7.606 1.00 93.69 84 VAL A O 1
ATOM 664 N N . ASP A 1 85 ? 0.136 -2.684 7.439 1.00 95.25 85 ASP A N 1
ATOM 665 C CA . ASP A 1 85 ? -0.355 -2.867 8.815 1.00 95.25 85 ASP A CA 1
ATOM 666 C C . ASP A 1 85 ? 0.832 -2.964 9.791 1.00 95.25 85 ASP A C 1
ATOM 668 O O . ASP A 1 85 ? 1.163 -4.025 10.330 1.00 95.25 85 ASP A O 1
ATOM 672 N N . ALA A 1 86 ? 1.538 -1.845 9.956 1.00 90.25 86 ALA A N 1
ATOM 673 C CA . ALA A 1 86 ? 2.726 -1.721 10.788 1.00 90.25 86 ALA A CA 1
ATOM 674 C C . ALA A 1 86 ? 2.406 -1.953 12.272 1.00 90.25 86 ALA A C 1
ATOM 676 O O . ALA A 1 86 ? 3.237 -2.483 13.014 1.00 90.25 86 ALA A O 1
ATOM 677 N N . SER A 1 87 ? 1.193 -1.593 12.693 1.00 92.94 87 SER A N 1
ATOM 678 C CA . SER A 1 87 ? 0.667 -1.837 14.034 1.00 92.94 87 SER A CA 1
ATOM 679 C C . SER A 1 87 ? 0.259 -3.295 14.275 1.00 92.94 87 SER A C 1
ATOM 681 O O . SER A 1 87 ? 0.081 -3.685 15.431 1.00 92.94 87 SER A O 1
ATOM 683 N N . GLN A 1 88 ? 0.169 -4.111 13.218 1.00 95.12 88 GLN A N 1
ATOM 684 C CA . GLN A 1 88 ? -0.186 -5.533 13.252 1.00 95.12 88 GLN A CA 1
ATOM 685 C C . GLN A 1 88 ? -1.532 -5.799 13.935 1.00 95.12 88 GLN A C 1
ATOM 687 O O . GLN A 1 88 ? -1.714 -6.818 14.610 1.00 95.12 88 GLN A O 1
ATOM 692 N N . ASN A 1 89 ? -2.480 -4.877 13.787 1.00 94.69 89 ASN A N 1
ATOM 693 C CA . ASN A 1 89 ? -3.792 -4.977 14.422 1.00 94.69 89 ASN A CA 1
ATOM 694 C C . ASN A 1 89 ? -4.854 -5.599 13.489 1.00 94.69 89 ASN A C 1
ATOM 696 O O . ASN A 1 89 ? -5.995 -5.809 13.905 1.00 94.69 89 ASN A O 1
ATOM 700 N N . GLY A 1 90 ? -4.481 -5.931 12.247 1.00 95.00 90 GLY A N 1
ATOM 701 C CA . GLY A 1 90 ? -5.361 -6.522 11.243 1.00 95.00 90 GLY A CA 1
ATOM 702 C C . GLY A 1 90 ? -6.191 -5.508 10.455 1.00 95.00 90 GLY A C 1
ATOM 703 O O . GLY A 1 90 ? -7.053 -5.920 9.668 1.00 95.00 90 GLY A O 1
ATOM 704 N N . VAL A 1 91 ? -5.946 -4.209 10.638 1.00 95.00 91 VAL A N 1
ATOM 705 C CA . VAL A 1 91 ? -6.660 -3.103 10.001 1.00 95.00 91 VAL A CA 1
ATOM 706 C C . VAL A 1 91 ? -5.685 -1.978 9.661 1.00 95.00 91 VAL A C 1
ATOM 708 O O . VAL A 1 91 ? -5.176 -1.298 10.541 1.00 95.00 91 VAL A O 1
ATOM 711 N N . ILE A 1 92 ? -5.519 -1.706 8.368 1.00 95.00 92 ILE A N 1
ATOM 712 C CA . ILE A 1 92 ? -4.726 -0.564 7.909 1.00 95.00 92 ILE A CA 1
ATOM 713 C C . ILE A 1 92 ? -5.459 0.727 8.275 1.00 95.00 92 ILE A C 1
ATOM 715 O O . ILE A 1 92 ? -6.577 0.965 7.791 1.00 95.00 92 ILE A O 1
ATOM 719 N N . SER A 1 93 ? -4.836 1.552 9.111 1.00 94.50 93 SER A N 1
ATOM 720 C CA . SER A 1 93 ? -5.352 2.865 9.492 1.00 94.50 93 SER A CA 1
ATOM 721 C C . SER A 1 93 ? -5.066 3.924 8.421 1.00 94.50 93 SER A C 1
ATOM 723 O O . SER A 1 93 ? -4.326 3.702 7.457 1.00 94.50 93 SER A O 1
ATOM 725 N N . LYS A 1 94 ? -5.675 5.104 8.582 1.00 93.25 94 LYS A N 1
ATOM 726 C CA . LYS A 1 94 ? -5.391 6.243 7.702 1.00 93.25 94 LYS A CA 1
ATOM 727 C C . LYS A 1 94 ? -3.942 6.697 7.855 1.00 93.25 94 LYS A C 1
ATOM 729 O O . LYS A 1 94 ? -3.304 7.014 6.862 1.00 93.25 94 LYS A O 1
ATOM 734 N N . GLU A 1 95 ? -3.437 6.694 9.080 1.00 93.62 95 GLU A N 1
ATOM 735 C CA . GLU A 1 95 ? -2.078 7.102 9.426 1.00 93.62 95 GLU A CA 1
ATOM 736 C C . GLU A 1 95 ? -1.044 6.158 8.795 1.00 93.62 95 GLU A C 1
ATOM 738 O O . GLU A 1 95 ? -0.140 6.621 8.109 1.00 93.62 95 GLU A O 1
ATOM 743 N N . GLU A 1 96 ? -1.231 4.839 8.912 1.00 94.12 96 GLU A N 1
ATOM 744 C CA . GLU A 1 96 ? -0.352 3.850 8.268 1.00 94.12 96 GLU A CA 1
ATOM 745 C C . GLU A 1 96 ? -0.333 4.003 6.740 1.00 94.12 96 GLU A C 1
ATOM 747 O O . GLU A 1 96 ? 0.709 3.890 6.091 1.00 94.12 96 GLU A O 1
ATOM 752 N N . PHE A 1 97 ? -1.488 4.302 6.143 1.00 94.19 97 PHE A N 1
ATOM 753 C CA . PHE A 1 97 ? -1.561 4.619 4.723 1.00 94.19 97 PHE A CA 1
ATOM 754 C C . PHE A 1 97 ? -0.824 5.916 4.371 1.00 94.19 97 PHE A C 1
ATOM 756 O O . PHE A 1 97 ? -0.108 5.951 3.370 1.00 94.19 97 PHE A O 1
ATOM 763 N N . GLU A 1 98 ? -1.003 6.979 5.158 1.00 93.12 98 GLU A N 1
ATOM 764 C CA . GLU A 1 98 ? -0.342 8.270 4.950 1.00 93.12 98 GLU A CA 1
ATOM 765 C C . GLU A 1 98 ? 1.180 8.139 5.029 1.00 93.12 98 GLU A C 1
ATOM 767 O O . GLU A 1 98 ? 1.876 8.702 4.182 1.00 93.12 98 GLU A O 1
ATOM 772 N N . ASP A 1 99 ? 1.696 7.345 5.966 1.00 91.81 99 ASP A N 1
ATOM 773 C CA . ASP A 1 99 ? 3.126 7.065 6.091 1.00 91.81 99 ASP A CA 1
ATOM 774 C C . ASP A 1 99 ? 3.684 6.428 4.813 1.00 91.81 99 ASP A C 1
ATOM 776 O O . ASP A 1 99 ? 4.688 6.893 4.267 1.00 91.81 99 ASP A O 1
ATOM 780 N N . ILE A 1 100 ? 2.997 5.420 4.268 1.00 91.00 100 ILE A N 1
ATOM 781 C CA . ILE A 1 100 ? 3.378 4.798 2.993 1.00 91.00 100 ILE A CA 1
ATOM 782 C C . ILE A 1 100 ? 3.264 5.792 1.832 1.00 91.00 100 ILE A C 1
ATOM 784 O O . ILE A 1 100 ? 4.167 5.861 0.992 1.00 91.00 100 ILE A O 1
ATOM 788 N N . TYR A 1 101 ? 2.181 6.573 1.790 1.00 92.00 101 TYR A N 1
ATOM 789 C CA . TYR A 1 101 ? 1.929 7.558 0.740 1.00 92.00 101 TYR A CA 1
ATOM 790 C C . TYR A 1 101 ? 3.015 8.639 0.678 1.00 92.00 101 TYR A C 1
ATOM 792 O O . TYR A 1 101 ? 3.453 9.052 -0.400 1.00 92.00 101 TYR A O 1
ATOM 800 N N . ASN A 1 102 ? 3.454 9.104 1.845 1.00 89.44 102 ASN A N 1
ATOM 801 C CA . ASN A 1 102 ? 4.468 10.140 1.979 1.00 89.44 102 ASN A CA 1
ATOM 802 C C . ASN A 1 102 ? 5.879 9.577 1.776 1.00 89.44 102 ASN A C 1
ATOM 804 O O . ASN A 1 102 ? 6.725 10.248 1.187 1.00 89.44 102 ASN A O 1
ATOM 808 N N . ALA A 1 103 ? 6.135 8.329 2.180 1.00 84.62 103 ALA A N 1
ATOM 809 C CA . ALA A 1 103 ? 7.431 7.683 1.988 1.00 84.62 103 ALA A CA 1
ATOM 810 C C . ALA A 1 103 ? 7.801 7.507 0.505 1.00 84.62 103 ALA A C 1
ATOM 812 O O . ALA A 1 103 ? 8.984 7.525 0.162 1.00 84.62 103 ALA A O 1
ATOM 813 N N . CYS A 1 104 ? 6.820 7.374 -0.395 1.00 82.06 104 CYS A N 1
ATOM 814 C CA . CYS A 1 104 ? 7.098 7.255 -1.827 1.00 82.06 104 CYS A CA 1
ATOM 815 C C . CYS A 1 104 ? 7.344 8.596 -2.544 1.00 82.06 104 CYS A C 1
ATOM 817 O O . CYS A 1 104 ? 7.696 8.586 -3.721 1.00 82.06 104 CYS A O 1
ATOM 819 N N . ASP A 1 105 ? 7.238 9.735 -1.844 1.00 68.69 105 ASP A N 1
ATOM 820 C CA . ASP A 1 105 ? 7.710 11.041 -2.338 1.00 68.69 105 ASP A CA 1
ATOM 821 C C . ASP A 1 105 ? 9.243 11.134 -2.377 1.00 68.69 105 ASP A C 1
ATOM 823 O O . ASP A 1 105 ? 9.824 12.069 -2.928 1.00 68.69 105 ASP A O 1
ATOM 827 N N . TYR A 1 106 ? 9.929 10.148 -1.797 1.00 55.12 106 TYR A N 1
ATOM 828 C CA . TYR A 1 106 ? 11.370 10.042 -1.898 1.00 55.12 106 TYR A CA 1
ATOM 829 C C . TYR A 1 106 ? 11.757 9.600 -3.314 1.00 55.12 106 TYR A C 1
ATOM 831 O O . TYR A 1 106 ? 11.948 8.418 -3.595 1.00 55.12 106 TYR A O 1
ATOM 839 N N . THR A 1 107 ? 11.891 10.553 -4.235 1.00 49.19 107 THR A N 1
ATOM 840 C CA . THR A 1 107 ? 12.725 10.360 -5.423 1.00 49.19 107 THR A CA 1
ATOM 841 C C . THR A 1 107 ? 14.183 10.381 -4.967 1.00 49.19 107 THR A C 1
ATOM 843 O O . THR A 1 107 ? 14.647 11.442 -4.536 1.00 49.19 107 THR A O 1
ATOM 846 N N . PRO A 1 108 ? 14.959 9.285 -5.077 1.00 44.19 108 PRO A N 1
ATOM 847 C CA . PRO A 1 108 ? 16.403 9.424 -5.057 1.00 44.19 108 PRO A CA 1
ATOM 848 C C . PRO A 1 108 ? 16.738 10.302 -6.263 1.00 44.19 108 PRO A C 1
ATOM 850 O O . PRO A 1 108 ? 16.571 9.886 -7.407 1.00 44.19 108 PRO A O 1
ATOM 853 N N . SER A 1 109 ? 17.184 11.533 -6.032 1.00 39.28 109 SER A N 1
ATOM 854 C CA . SER A 1 109 ? 17.563 12.491 -7.081 1.00 39.28 109 SER A CA 1
ATOM 855 C C . SER A 1 109 ? 18.794 12.054 -7.894 1.00 39.28 109 SER A C 1
ATOM 857 O O . SER A 1 109 ? 19.363 12.833 -8.651 1.00 39.28 109 SER A O 1
ATOM 859 N N . SER A 1 110 ? 19.227 10.803 -7.759 1.00 36.84 110 SER A N 1
ATOM 860 C CA . SER A 1 110 ? 20.350 10.222 -8.477 1.00 36.84 110 SER A CA 1
ATOM 861 C C .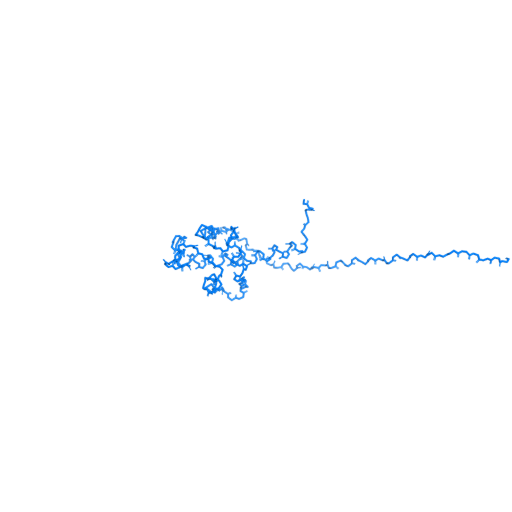 SER A 1 110 ? 20.229 8.699 -8.484 1.00 36.8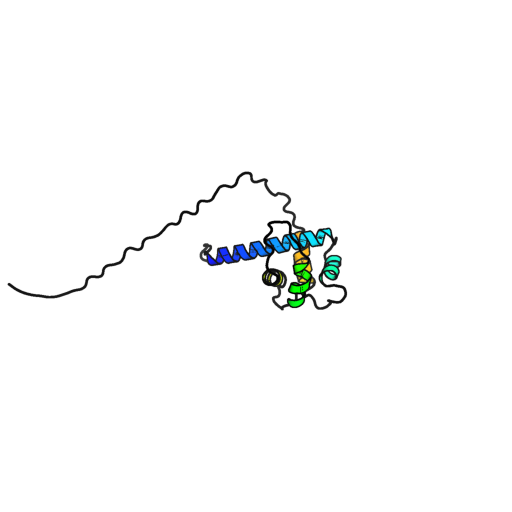4 110 SER A C 1
ATOM 863 O O . SER A 1 110 ? 20.725 8.008 -7.599 1.00 36.84 110 SER A O 1
ATOM 865 N N . TYR A 1 111 ? 19.597 8.144 -9.516 1.00 38.84 111 TYR A N 1
ATOM 866 C CA . TYR A 1 111 ? 20.041 6.833 -9.977 1.00 38.84 111 TYR A CA 1
ATOM 867 C C . TYR A 1 111 ? 21.349 7.069 -10.739 1.00 38.84 111 TYR A C 1
ATOM 869 O O . TYR A 1 111 ? 21.309 7.709 -11.793 1.00 38.84 111 TYR A O 1
ATOM 877 N N . PRO A 1 112 ? 22.518 6.613 -10.256 1.00 40.44 112 PRO A N 1
ATOM 878 C CA . PRO A 1 112 ? 23.654 6.484 -11.147 1.00 40.44 112 PRO A CA 1
ATOM 879 C C . PRO A 1 112 ? 23.254 5.486 -12.239 1.00 40.44 112 PRO A C 1
ATOM 881 O O . PRO A 1 112 ? 22.828 4.366 -11.951 1.00 40.44 112 PRO A O 1
ATOM 884 N N . THR A 1 113 ? 23.356 5.900 -13.500 1.00 41.78 113 THR A N 1
ATOM 885 C CA . THR A 1 113 ? 23.276 5.002 -14.652 1.00 41.78 113 THR A CA 1
ATOM 886 C C . THR A 1 113 ? 24.439 4.015 -14.558 1.00 41.78 113 THR A C 1
ATOM 888 O O . THR A 1 113 ? 25.533 4.285 -15.050 1.00 41.78 113 THR A O 1
ATOM 891 N N . THR A 1 114 ? 24.244 2.887 -13.877 1.00 41.12 114 THR A N 1
ATOM 892 C CA . THR A 1 114 ? 25.258 1.834 -13.808 1.00 41.12 114 THR A CA 1
ATOM 893 C C . THR A 1 114 ? 25.145 0.963 -15.048 1.00 41.12 114 THR A C 1
ATOM 895 O O . THR A 1 114 ? 24.303 0.072 -15.158 1.00 41.12 114 THR A O 1
ATOM 898 N N . THR A 1 115 ? 26.017 1.260 -16.002 1.00 42.09 115 THR A N 1
ATOM 899 C CA . THR A 1 115 ? 26.358 0.421 -17.145 1.00 42.09 115 THR A CA 1
ATOM 900 C C . THR A 1 115 ? 26.918 -0.931 -16.678 1.00 42.09 115 THR A C 1
ATOM 902 O O . THR A 1 115 ? 27.784 -0.978 -15.811 1.00 42.09 115 THR A O 1
ATOM 905 N N . ALA A 1 116 ? 26.466 -1.997 -17.347 1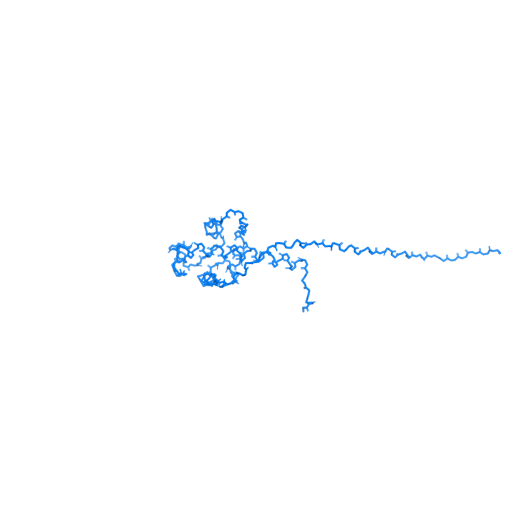.00 40.78 116 ALA A N 1
ATOM 906 C CA . ALA A 1 116 ? 26.989 -3.370 -17.379 1.00 40.78 116 ALA A CA 1
ATOM 907 C C . ALA A 1 116 ? 26.815 -4.259 -16.127 1.00 40.78 116 ALA A C 1
ATOM 909 O O . ALA A 1 116 ? 27.424 -4.078 -15.076 1.00 40.78 116 ALA A O 1
ATOM 910 N N . ALA A 1 117 ? 26.034 -5.326 -16.322 1.00 45.62 117 ALA A N 1
ATOM 911 C CA . ALA A 1 117 ? 25.941 -6.477 -15.438 1.00 45.62 117 ALA A CA 1
ATOM 912 C C . ALA A 1 117 ? 27.295 -7.201 -15.344 1.00 45.62 117 ALA A C 1
ATOM 914 O O . ALA A 1 117 ? 27.761 -7.798 -16.314 1.00 45.62 117 ALA A O 1
ATOM 915 N N . ALA A 1 118 ? 27.907 -7.191 -14.162 1.00 42.09 118 ALA A N 1
ATOM 916 C CA . ALA A 1 118 ? 28.942 -8.154 -13.816 1.00 42.09 118 ALA A CA 1
ATOM 917 C C . ALA A 1 118 ? 28.257 -9.409 -13.260 1.00 42.09 118 ALA A C 1
ATOM 919 O O . ALA A 1 118 ? 27.681 -9.394 -12.173 1.00 42.09 118 ALA A O 1
ATOM 920 N N . SER A 1 119 ? 28.298 -10.497 -14.025 1.00 42.22 119 SER A N 1
ATOM 921 C CA . SER A 1 119 ? 27.843 -11.819 -13.598 1.00 42.22 119 SER A CA 1
ATOM 922 C C . SER A 1 119 ? 28.652 -12.282 -12.382 1.00 42.22 119 SER A C 1
ATOM 924 O O . SER A 1 119 ? 29.791 -12.729 -12.514 1.00 42.22 119 SER A O 1
ATOM 926 N N . ALA A 1 120 ? 28.071 -12.184 -11.187 1.00 44.28 120 ALA A N 1
ATOM 927 C CA . ALA A 1 120 ? 28.643 -12.769 -9.982 1.00 44.28 120 ALA A CA 1
ATOM 928 C C . ALA A 1 120 ? 28.504 -14.300 -10.051 1.00 44.28 120 ALA A C 1
ATOM 930 O O . ALA A 1 120 ? 27.427 -14.862 -9.855 1.00 44.28 120 ALA A O 1
ATOM 931 N N . SER A 1 121 ? 29.605 -14.980 -10.369 1.00 42.28 121 SER A N 1
ATOM 932 C CA . SER A 1 121 ? 29.685 -16.439 -10.362 1.00 42.28 121 SER A CA 1
ATOM 933 C C . SER A 1 121 ? 29.754 -16.936 -8.912 1.00 42.28 121 SER A C 1
ATOM 935 O O . SER A 1 121 ? 30.769 -16.770 -8.234 1.00 42.28 121 SER A O 1
ATOM 937 N N . LEU A 1 122 ? 28.659 -17.514 -8.411 1.00 42.25 122 LEU A N 1
ATOM 938 C CA . LEU A 1 122 ? 28.593 -18.149 -7.092 1.00 42.25 122 LEU A CA 1
ATOM 939 C C . LEU A 1 122 ? 29.461 -19.416 -7.087 1.00 42.25 122 LEU A C 1
ATOM 941 O O . LEU A 1 122 ? 29.061 -20.475 -7.573 1.00 42.25 122 LEU A O 1
ATOM 945 N N . ARG A 1 123 ? 30.670 -19.317 -6.527 1.00 46.12 123 ARG A N 1
ATOM 946 C CA . ARG A 1 123 ? 31.573 -20.458 -6.348 1.00 46.12 123 ARG A CA 1
ATOM 947 C C . ARG A 1 123 ? 31.137 -21.250 -5.111 1.00 46.12 123 ARG A C 1
ATOM 949 O O . ARG A 1 123 ? 31.305 -20.807 -3.980 1.00 46.12 123 ARG A O 1
ATOM 956 N N . ARG A 1 124 ? 30.553 -22.429 -5.333 1.00 46.41 124 ARG A N 1
ATOM 957 C CA . ARG A 1 124 ? 30.168 -23.380 -4.281 1.00 46.41 124 ARG A CA 1
ATOM 958 C C . ARG A 1 124 ? 31.424 -24.046 -3.710 1.00 46.41 124 ARG A C 1
ATOM 960 O O . ARG A 1 124 ? 31.960 -24.963 -4.325 1.00 46.41 124 ARG A O 1
ATOM 967 N N . SER A 1 125 ? 31.897 -23.601 -2.550 1.00 43.69 125 SER A N 1
ATOM 968 C CA . SER A 1 125 ? 32.938 -24.313 -1.800 1.00 43.69 125 SER A CA 1
ATOM 969 C C . SER A 1 125 ? 32.310 -25.508 -1.086 1.00 43.69 125 SER A C 1
ATOM 971 O O . SER A 1 125 ? 31.642 -25.353 -0.070 1.00 43.69 125 SER A O 1
ATOM 973 N N . SER A 1 126 ? 32.480 -26.709 -1.636 1.00 45.56 126 SER A N 1
ATOM 974 C CA . SER A 1 126 ? 32.154 -27.954 -0.942 1.00 45.56 126 SER A CA 1
ATOM 975 C C . SER A 1 126 ? 33.295 -28.311 0.011 1.00 45.56 126 SER A C 1
ATOM 977 O O . SER A 1 126 ? 34.325 -28.835 -0.414 1.00 45.56 126 SER A O 1
ATOM 979 N N . THR A 1 127 ? 33.129 -28.027 1.299 1.00 47.44 127 THR A N 1
ATOM 980 C CA . THR A 1 127 ? 33.994 -28.556 2.357 1.00 47.44 127 THR A CA 1
ATOM 981 C C . THR A 1 127 ? 33.683 -30.043 2.526 1.00 47.44 127 THR A C 1
ATOM 983 O O . THR A 1 127 ? 32.662 -30.421 3.096 1.00 47.44 127 THR A O 1
ATOM 986 N N . SER A 1 128 ? 34.542 -30.901 1.977 1.00 44.22 128 SER A N 1
ATOM 987 C CA . SER A 1 128 ? 34.482 -32.347 2.191 1.00 44.22 128 SER A CA 1
ATOM 988 C C . SER A 1 128 ? 35.033 -32.657 3.582 1.00 44.22 128 SER A C 1
ATOM 990 O O . SER A 1 128 ? 36.246 -32.657 3.782 1.00 44.22 128 SER A O 1
ATOM 992 N N . ALA A 1 129 ? 34.153 -32.900 4.553 1.00 45.91 129 ALA A N 1
ATOM 993 C CA . ALA A 1 129 ? 34.547 -33.467 5.837 1.00 45.91 129 ALA A CA 1
ATOM 994 C C . ALA A 1 129 ? 35.024 -34.913 5.614 1.00 45.91 129 ALA A C 1
ATOM 996 O O . ALA A 1 129 ? 34.276 -35.751 5.111 1.00 45.91 129 ALA A O 1
ATOM 997 N N . ALA A 1 130 ? 36.286 -35.193 5.939 1.00 49.72 130 ALA A N 1
ATOM 998 C CA . ALA A 1 130 ? 36.830 -36.546 5.918 1.00 49.72 130 ALA A CA 1
ATOM 999 C C . ALA A 1 130 ? 36.210 -37.381 7.057 1.00 49.72 130 ALA A C 1
ATOM 1001 O O . ALA A 1 130 ? 36.055 -36.863 8.166 1.00 49.72 130 ALA A O 1
ATOM 1002 N N . PRO A 1 131 ? 35.870 -38.662 6.834 1.00 45.69 131 PRO A N 1
ATOM 1003 C CA . PRO A 1 131 ? 35.380 -39.521 7.900 1.00 45.69 131 PRO A CA 1
ATOM 1004 C C . PRO A 1 131 ? 36.524 -39.912 8.842 1.00 45.69 131 PRO A C 1
ATOM 1006 O O . PRO A 1 131 ? 37.562 -40.424 8.424 1.00 45.69 131 PRO A O 1
ATOM 1009 N N . THR A 1 132 ? 36.316 -39.687 10.137 1.00 45.06 132 THR A N 1
ATOM 1010 C CA . THR A 1 132 ? 37.160 -40.199 11.217 1.00 45.06 132 THR A CA 1
ATOM 1011 C C . THR A 1 132 ? 36.944 -41.707 11.348 1.00 45.06 132 THR A C 1
ATOM 1013 O O . THR A 1 132 ? 35.923 -42.152 11.864 1.00 45.06 132 THR A O 1
ATOM 1016 N N . THR A 1 133 ? 37.897 -42.517 10.889 1.00 40.56 133 THR A N 1
ATOM 1017 C CA . THR A 1 133 ? 37.938 -43.949 11.212 1.00 40.56 133 THR A CA 1
ATOM 1018 C C . THR A 1 133 ? 38.542 -44.153 12.596 1.00 40.56 133 THR A C 1
ATOM 1020 O O . THR A 1 133 ? 39.757 -44.132 12.778 1.00 40.56 133 THR A O 1
ATOM 1023 N N . THR A 1 134 ? 37.674 -44.374 13.579 1.00 45.09 134 THR A N 1
ATOM 1024 C CA . THR A 1 134 ? 38.018 -44.975 14.868 1.00 45.09 134 THR A CA 1
ATOM 1025 C C . THR A 1 134 ? 38.245 -46.473 14.660 1.00 45.09 134 THR A C 1
ATOM 1027 O O . THR A 1 134 ? 37.337 -47.182 14.238 1.00 45.09 134 THR A O 1
ATOM 1030 N N . SER A 1 135 ? 39.446 -46.975 14.948 1.00 41.09 135 SER A N 1
ATOM 1031 C CA . SER A 1 135 ? 39.698 -48.412 15.101 1.00 41.09 135 SER A CA 1
ATOM 1032 C C . SER A 1 135 ? 40.129 -48.681 16.533 1.00 41.09 135 SER A C 1
ATOM 1034 O O . SER A 1 135 ? 41.243 -48.363 16.938 1.00 41.09 135 SER A O 1
ATOM 1036 N N . ALA A 1 136 ? 39.203 -49.252 17.293 1.00 42.97 136 ALA A N 1
ATOM 1037 C CA . ALA A 1 136 ? 39.488 -49.987 18.508 1.00 42.97 136 ALA A CA 1
ATOM 1038 C C . ALA A 1 136 ? 39.553 -51.474 18.148 1.00 42.97 136 ALA A C 1
ATOM 1040 O O . ALA A 1 136 ? 38.618 -51.983 17.531 1.00 42.97 136 ALA A O 1
ATOM 1041 N N . SER A 1 137 ? 40.616 -52.170 18.552 1.00 41.41 137 SER A N 1
ATOM 1042 C CA . SER A 1 137 ? 40.522 -53.533 19.091 1.00 41.41 137 SER A CA 1
ATOM 1043 C C . SER A 1 137 ? 41.851 -54.005 19.668 1.00 41.41 137 SER A C 1
ATOM 1045 O O . SER A 1 137 ? 42.936 -53.697 19.184 1.00 41.41 137 SER A O 1
ATOM 1047 N N . SER A 1 138 ? 41.695 -54.733 20.759 1.00 44.38 138 SER A N 1
ATOM 1048 C CA . SER A 1 138 ? 42.661 -55.193 21.739 1.00 44.38 138 SER A CA 1
ATOM 1049 C C . SER A 1 138 ? 42.964 -56.692 21.592 1.00 44.38 138 SER A C 1
ATOM 1051 O O . SER A 1 138 ? 42.093 -57.446 21.167 1.00 44.38 138 SER A O 1
ATOM 1053 N N . SER A 1 139 ? 44.132 -57.090 22.117 1.00 41.47 139 SER A N 1
ATOM 1054 C CA . SER A 1 139 ? 44.418 -58.369 22.812 1.00 41.47 139 SER A CA 1
ATOM 1055 C C . SER A 1 139 ? 44.891 -59.615 22.029 1.00 41.47 139 SER A C 1
ATOM 1057 O O . SER A 1 139 ? 44.101 -60.237 21.333 1.00 41.47 139 SER A O 1
ATOM 1059 N N . GLY A 1 140 ? 46.130 -60.054 22.352 1.00 36.25 140 GLY A N 1
ATOM 1060 C CA . GLY A 1 140 ? 46.621 -61.456 22.486 1.00 36.25 140 GLY A CA 1
ATOM 1061 C C . GLY A 1 140 ? 46.810 -62.291 21.202 1.00 36.25 140 GLY A C 1
ATOM 1062 O O . GLY A 1 140 ? 46.029 -62.163 20.279 1.00 36.25 140 GLY A O 1
ATOM 1063 N N . THR A 1 141 ? 47.756 -63.234 21.045 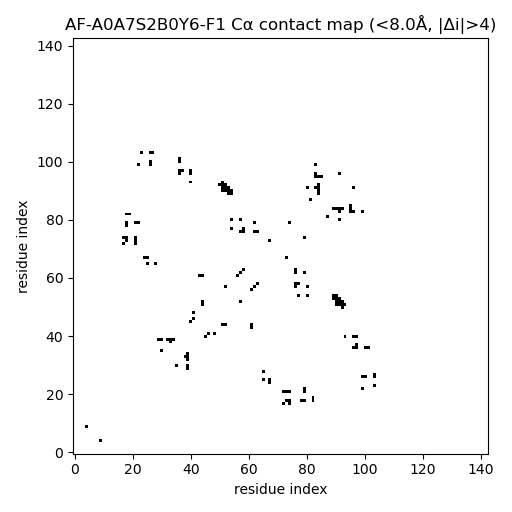1.00 40.94 141 THR A N 1
ATOM 1064 C CA . THR A 1 141 ? 48.493 -64.094 21.999 1.00 40.94 141 THR A CA 1
ATOM 1065 C C . THR A 1 141 ? 49.626 -64.859 21.256 1.00 40.94 141 THR A C 1
ATOM 1067 O O . THR A 1 141 ? 49.447 -65.175 20.086 1.00 40.94 141 THR A O 1
ATOM 1070 N N . ASN A 1 142 ? 50.731 -65.167 21.959 1.00 35.69 142 ASN A N 1
ATOM 1071 C CA . ASN A 1 142 ? 51.758 -66.238 21.822 1.00 35.69 142 ASN A CA 1
ATOM 1072 C C . ASN A 1 142 ? 52.165 -66.858 20.463 1.00 35.69 142 ASN A C 1
ATOM 1074 O O . ASN A 1 142 ? 51.360 -67.526 19.819 1.00 35.69 142 ASN A O 1
ATOM 1078 N N . ALA A 1 143 ? 53.484 -66.874 20.210 1.00 35.03 143 ALA A N 1
ATOM 1079 C CA . ALA A 1 143 ? 54.343 -68.076 20.241 1.00 35.03 143 ALA A CA 1
ATOM 1080 C C . ALA A 1 143 ? 55.824 -67.668 20.335 1.00 35.03 143 ALA A C 1
ATOM 1082 O O . ALA A 1 143 ? 56.195 -66.683 19.658 1.00 35.03 143 ALA A O 1
#

Solvent-accessible surface area (backbone atoms only — not comparable to full-atom values): 9280 Å² total; per-residue (Å²): 136,88,89,69,82,50,73,68,54,48,53,50,51,52,52,52,51,46,30,51,53,35,52,40,54,47,38,53,60,46,53,77,77,24,97,44,53,83,60,35,47,46,69,66,51,40,97,77,48,84,87,38,44,37,62,70,52,35,51,70,50,50,52,64,71,57,76,74,63,91,93,59,77,71,49,52,54,66,58,45,46,60,64,46,24,75,84,69,76,66,44,32,41,68,66,45,49,38,53,55,50,56,60,53,69,64,67,72,96,66,78,77,85,78,78,78,90,76,83,80,78,84,79,82,82,79,82,79,80,77,83,84,83,83,84,86,90,83,83,89,82,90,135

Mean predicted aligned error: 13.99 Å

Radius of gyration: 26.18 Å; Cα contacts (8 Å, |Δi|>4): 87; chains: 1; bounding box: 72×83×40 Å